Protein AF-A0A967GSP0-F1 (afdb_monomer_lite)

pLDDT: mean 72.68, std 24.13, range [31.19, 98.25]

Secondary structure (DSSP, 8-state):
----GGGGGGGSS-TT-PPP-------------------TT-GGGSS-HHHHHHHHTTHHHHHHHHHHHHHHHHHHTTSHHHHHHHHHHHHHHTPPPTTT--S-----SSHHHHHHHHHHHHHTTHHHHHHHHHHHHHHHS------EEETTTEEE-

Structure (mmCIF, N/CA/C/O backbone):
data_AF-A0A967GSP0-F1
#
_entry.id   AF-A0A967GSP0-F1
#
loop_
_atom_site.group_PDB
_atom_site.id
_atom_site.type_symbol
_atom_site.label_atom_id
_atom_site.label_alt_id
_atom_site.label_comp_id
_atom_site.label_asym_id
_atom_site.label_entity_id
_atom_site.label_seq_id
_atom_site.pdbx_PDB_ins_code
_atom_site.Cartn_x
_atom_site.Cartn_y
_atom_site.Cartn_z
_atom_site.occupancy
_atom_site.B_iso_or_equiv
_atom_site.auth_seq_id
_atom_site.auth_comp_id
_atom_site.auth_asym_id
_atom_site.auth_atom_id
_atom_site.pdbx_PDB_model_num
ATOM 1 N N . MET A 1 1 ? 12.469 -24.357 20.385 1.00 37.50 1 MET A N 1
ATOM 2 C CA . MET A 1 1 ? 13.861 -23.918 20.153 1.00 37.50 1 MET A CA 1
ATOM 3 C C . MET A 1 1 ? 13.930 -23.417 18.719 1.00 37.50 1 MET A C 1
ATOM 5 O O . MET A 1 1 ? 13.997 -24.229 17.811 1.00 37.50 1 MET A O 1
ATOM 9 N N . VAL A 1 2 ? 13.751 -22.111 18.513 1.00 31.19 2 VAL A N 1
ATOM 10 C CA . VAL A 1 2 ? 13.665 -21.501 17.176 1.00 31.19 2 VAL A CA 1
ATOM 11 C C . VAL A 1 2 ? 14.941 -20.698 16.959 1.00 31.19 2 VAL A C 1
ATOM 13 O O . VAL A 1 2 ? 15.215 -19.751 17.692 1.00 31.19 2 VAL A O 1
ATOM 16 N N . LEU A 1 3 ? 15.754 -21.131 15.998 1.00 34.88 3 LEU A N 1
ATOM 17 C CA . LEU A 1 3 ? 16.934 -20.407 15.539 1.00 34.88 3 LEU A CA 1
ATOM 18 C C . LEU A 1 3 ? 16.461 -19.235 14.672 1.00 34.88 3 LEU A C 1
ATOM 20 O O . LEU A 1 3 ? 15.937 -19.440 13.581 1.00 34.88 3 LEU A O 1
ATOM 24 N N . HIS A 1 4 ? 16.618 -18.009 15.174 1.00 34.78 4 HIS A N 1
ATOM 25 C CA . HIS A 1 4 ? 16.361 -16.796 14.399 1.00 34.78 4 HIS A CA 1
ATOM 26 C C . HIS A 1 4 ? 17.460 -16.599 13.332 1.00 34.78 4 HIS A C 1
ATOM 28 O O . HIS A 1 4 ? 18.643 -16.690 13.675 1.00 34.78 4 HIS A O 1
ATOM 34 N N . PRO A 1 5 ? 17.127 -16.232 12.077 1.00 42.31 5 PRO A N 1
ATOM 35 C CA . PRO A 1 5 ? 18.106 -16.122 10.985 1.00 42.31 5 PRO A CA 1
ATOM 36 C C . PRO A 1 5 ? 19.048 -14.908 11.095 1.00 42.31 5 PRO A C 1
ATOM 38 O O . PRO A 1 5 ? 19.992 -14.779 10.323 1.00 42.31 5 PRO A O 1
ATOM 41 N N . TRP A 1 6 ? 18.829 -14.010 12.060 1.00 38.56 6 TRP A N 1
ATOM 42 C CA . TRP A 1 6 ? 19.574 -12.748 12.170 1.00 38.56 6 TRP A CA 1
ATOM 43 C C . TRP A 1 6 ? 20.909 -12.830 12.923 1.00 38.56 6 TRP A C 1
ATOM 45 O O . TRP A 1 6 ? 21.666 -11.858 12.936 1.00 38.56 6 TRP A O 1
ATOM 55 N N . ALA A 1 7 ? 21.242 -13.968 13.537 1.00 38.34 7 ALA A N 1
ATOM 56 C CA . ALA A 1 7 ? 22.484 -14.103 14.304 1.00 38.34 7 ALA A CA 1
ATOM 57 C C . ALA A 1 7 ? 23.749 -14.190 13.423 1.00 38.34 7 ALA A C 1
ATOM 59 O O . ALA A 1 7 ? 24.844 -13.894 13.898 1.00 38.34 7 ALA A O 1
ATOM 60 N N . ALA A 1 8 ? 23.616 -14.538 12.139 1.00 43.88 8 ALA A N 1
ATOM 61 C CA . ALA A 1 8 ? 24.757 -14.752 11.245 1.00 43.88 8 ALA A CA 1
ATOM 62 C C . ALA A 1 8 ? 25.317 -13.467 10.598 1.00 43.88 8 ALA A C 1
ATOM 64 O O . ALA A 1 8 ? 26.412 -13.492 10.042 1.00 43.88 8 ALA A O 1
ATOM 65 N N . PHE A 1 9 ? 24.623 -12.326 10.688 1.00 39.50 9 PHE A N 1
ATOM 66 C CA . PHE A 1 9 ? 25.012 -11.123 9.933 1.00 39.50 9 PHE A CA 1
ATOM 67 C C . PHE A 1 9 ? 26.040 -10.221 10.644 1.00 39.50 9 PHE A C 1
ATOM 69 O O . PHE A 1 9 ? 26.617 -9.326 10.033 1.00 39.50 9 PHE A O 1
ATOM 76 N N . LYS A 1 10 ? 26.319 -10.449 11.936 1.00 40.97 10 LYS A N 1
ATOM 77 C CA . LYS A 1 10 ? 27.227 -9.588 12.724 1.00 40.97 10 LYS A CA 1
ATOM 78 C C . LYS A 1 10 ? 28.719 -9.915 12.582 1.00 40.97 10 LYS A C 1
ATOM 80 O O . LYS A 1 10 ? 29.540 -9.191 13.135 1.00 40.97 10 LYS A O 1
ATOM 85 N N . ALA A 1 11 ? 29.091 -10.963 11.849 1.00 41.94 11 ALA A N 1
ATOM 86 C CA . ALA A 1 11 ? 30.480 -11.426 11.791 1.00 41.94 11 ALA A CA 1
ATOM 87 C C . ALA A 1 11 ? 31.330 -10.821 10.653 1.00 41.94 11 ALA A C 1
ATOM 89 O O . ALA A 1 11 ? 32.532 -11.070 10.620 1.00 41.94 11 ALA A O 1
ATOM 90 N N . VAL A 1 12 ? 30.761 -10.038 9.724 1.00 49.06 12 VAL A N 1
ATOM 91 C CA . VAL A 1 12 ? 31.455 -9.739 8.448 1.00 49.06 12 VAL A CA 1
ATOM 92 C C . VAL A 1 12 ? 32.058 -8.336 8.328 1.00 49.06 12 VAL A C 1
ATOM 94 O O . VAL A 1 12 ? 32.833 -8.101 7.409 1.00 49.06 12 VAL A O 1
ATOM 97 N N . GLN A 1 13 ? 31.845 -7.395 9.247 1.00 44.69 13 GLN A N 1
ATOM 98 C CA . GLN A 1 13 ? 32.438 -6.061 9.070 1.00 44.69 13 GLN A CA 1
ATOM 99 C C . GLN A 1 13 ? 33.137 -5.558 10.323 1.00 44.69 13 GLN A C 1
ATOM 101 O O . GLN A 1 13 ? 32.512 -4.969 11.191 1.00 44.69 13 GLN A O 1
ATOM 106 N N . GLY A 1 14 ? 34.446 -5.838 10.394 1.00 42.94 14 GLY A N 1
ATOM 107 C CA . GLY A 1 14 ? 35.575 -4.930 10.684 1.00 42.94 14 GLY A CA 1
ATOM 108 C C . GLY A 1 14 ? 35.413 -3.657 11.532 1.00 42.94 14 GLY A C 1
ATOM 109 O O . GLY A 1 14 ? 36.272 -2.783 11.446 1.00 42.94 14 GLY A O 1
ATOM 110 N N . LEU A 1 15 ? 34.390 -3.527 12.374 1.00 42.59 15 LEU A N 1
ATOM 111 C CA . LEU A 1 15 ? 34.055 -2.317 13.133 1.00 42.59 15 LEU A CA 1
ATOM 112 C C . LEU A 1 15 ? 34.948 -2.075 14.366 1.00 42.59 15 LEU A C 1
ATOM 114 O O . LEU A 1 15 ? 34.621 -1.266 15.226 1.00 42.59 15 LEU A O 1
ATOM 118 N N . HIS A 1 16 ? 36.111 -2.728 14.446 1.00 44.09 16 HIS A N 1
ATOM 119 C CA . HIS A 1 16 ? 37.090 -2.547 15.526 1.00 44.09 16 HIS A CA 1
ATOM 120 C C . HIS A 1 16 ? 38.153 -1.470 15.246 1.00 44.09 16 HIS A C 1
ATOM 122 O O . HIS A 1 16 ? 39.134 -1.376 15.980 1.00 44.09 16 HIS A O 1
ATOM 128 N N . ARG A 1 17 ? 38.009 -0.654 14.194 1.00 46.69 17 ARG A N 1
ATOM 129 C CA . ARG A 1 17 ? 39.027 0.345 13.813 1.00 46.69 17 ARG A CA 1
ATOM 130 C C . ARG A 1 17 ? 38.461 1.727 13.498 1.00 46.69 17 ARG A C 1
ATOM 132 O O . ARG A 1 17 ? 38.772 2.301 12.459 1.00 46.69 17 ARG A O 1
ATOM 139 N N . LEU A 1 18 ? 37.676 2.292 14.408 1.00 45.16 18 LEU A N 1
ATOM 140 C CA . LEU A 1 18 ? 37.467 3.741 14.411 1.00 45.16 18 LEU A CA 1
ATOM 141 C C . LEU A 1 18 ? 38.434 4.370 15.427 1.00 45.16 18 LEU A C 1
ATOM 143 O O . LEU A 1 18 ? 38.377 4.007 16.600 1.00 45.16 18 LEU A O 1
ATOM 147 N N . PRO A 1 19 ? 39.358 5.255 15.006 1.00 38.66 19 PRO A N 1
ATOM 148 C CA . PRO A 1 19 ? 40.264 5.918 15.931 1.00 38.66 19 PRO A CA 1
ATOM 149 C C . PRO A 1 19 ? 39.515 6.980 16.746 1.00 38.66 19 PRO A C 1
ATOM 151 O O . PRO A 1 19 ? 38.770 7.795 16.195 1.00 38.66 19 PRO A O 1
ATOM 154 N N . ASP A 1 20 ? 39.749 6.975 18.059 1.00 40.88 20 ASP A N 1
ATOM 155 C CA . ASP A 1 20 ? 39.229 7.962 19.005 1.00 40.88 20 ASP A CA 1
ATOM 156 C C . ASP A 1 20 ? 39.567 9.391 18.557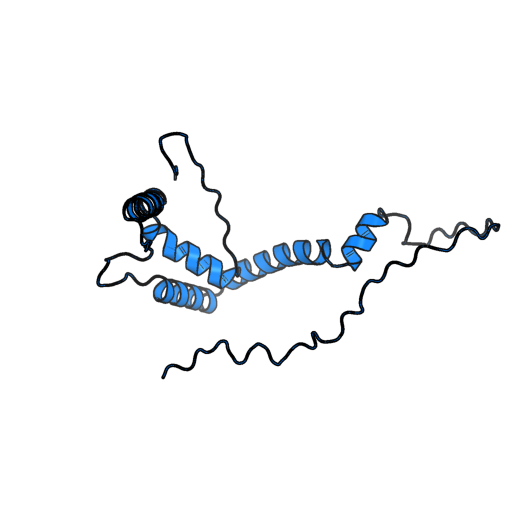 1.00 40.88 20 ASP A C 1
ATOM 158 O O . ASP A 1 20 ? 40.731 9.802 18.504 1.00 40.88 20 ASP A O 1
ATOM 162 N N . ARG A 1 21 ? 38.532 10.192 18.281 1.00 42.28 21 ARG A N 1
ATOM 163 C CA . ARG A 1 21 ? 38.656 11.638 18.066 1.00 42.28 21 ARG A CA 1
ATOM 164 C C . ARG A 1 21 ? 38.956 12.333 19.397 1.00 42.28 21 ARG A C 1
ATOM 166 O O . ARG A 1 21 ? 38.081 12.940 20.009 1.00 42.28 21 ARG A O 1
ATOM 173 N N . ARG A 1 22 ? 40.220 12.309 19.827 1.00 36.94 22 ARG A N 1
ATOM 174 C CA . ARG A 1 22 ? 40.745 13.339 20.733 1.00 36.94 22 ARG A CA 1
ATOM 175 C C . ARG A 1 22 ? 41.117 14.578 19.926 1.00 36.94 22 ARG A C 1
ATOM 177 O O . ARG A 1 22 ? 41.929 14.544 19.007 1.00 36.94 22 ARG A O 1
ATOM 184 N N . VAL A 1 23 ? 40.464 15.672 20.290 1.00 47.81 23 VAL A N 1
ATOM 185 C CA . VAL A 1 23 ? 40.681 17.033 19.806 1.00 47.81 23 VAL A CA 1
ATOM 186 C C . VAL A 1 23 ? 42.124 17.467 20.074 1.00 47.81 23 VAL A C 1
ATOM 188 O O . VAL A 1 23 ? 42.544 17.506 21.227 1.00 47.81 23 VAL A O 1
ATOM 191 N N . SER A 1 24 ? 42.834 17.892 19.027 1.00 35.19 24 SER A N 1
ATOM 192 C CA . SER A 1 24 ? 44.104 18.617 19.144 1.00 35.19 24 SER A CA 1
ATOM 193 C C . SER A 1 24 ? 44.059 19.876 18.290 1.00 35.19 24 SER A C 1
ATOM 195 O O . SER A 1 24 ? 44.334 19.882 17.093 1.00 35.19 24 SER A O 1
ATOM 197 N N . ARG A 1 25 ? 43.690 20.972 18.947 1.00 39.84 25 ARG A N 1
ATOM 198 C CA . ARG A 1 25 ? 43.852 22.349 18.485 1.00 39.84 25 ARG A CA 1
ATOM 199 C C . ARG A 1 25 ? 45.353 22.675 18.516 1.00 39.84 25 ARG A C 1
ATOM 201 O O . ARG A 1 25 ? 45.895 22.858 19.596 1.00 39.84 25 ARG A O 1
ATOM 208 N N . SER A 1 26 ? 46.031 22.758 17.375 1.00 37.97 26 SER A N 1
ATOM 209 C CA . SER A 1 26 ? 47.079 23.762 17.109 1.00 37.97 26 SER A CA 1
ATOM 210 C C . SER A 1 26 ? 47.728 23.524 15.749 1.00 37.97 26 SER A C 1
ATOM 212 O O . SER A 1 26 ? 48.224 22.442 15.472 1.00 37.97 26 SER A O 1
ATOM 214 N N . LEU A 1 27 ? 47.732 24.561 14.911 1.00 39.50 27 LEU A N 1
ATOM 215 C CA . LEU A 1 27 ? 48.940 25.112 14.290 1.00 39.50 27 LEU A CA 1
ATOM 216 C C . LEU A 1 27 ? 48.542 26.341 13.469 1.00 39.50 27 LEU A C 1
ATOM 218 O O . LEU A 1 27 ? 48.009 26.275 12.365 1.00 39.50 27 LEU A O 1
ATOM 222 N N . ARG A 1 28 ? 48.778 27.491 14.102 1.00 36.41 28 ARG A N 1
ATOM 223 C CA . ARG A 1 28 ? 48.835 28.814 13.488 1.00 36.41 28 ARG A CA 1
ATOM 224 C C . ARG A 1 28 ? 49.963 28.858 12.452 1.00 36.41 28 ARG A C 1
ATOM 226 O O . ARG A 1 28 ? 51.048 28.355 12.712 1.00 36.41 28 ARG A O 1
ATOM 233 N N . ASN A 1 29 ? 49.717 29.627 11.393 1.00 38.88 29 ASN A N 1
ATOM 234 C CA . ASN A 1 29 ? 50.680 30.465 10.676 1.00 38.88 29 ASN A CA 1
ATOM 235 C C . ASN A 1 29 ? 51.972 29.810 10.156 1.00 38.88 29 ASN A C 1
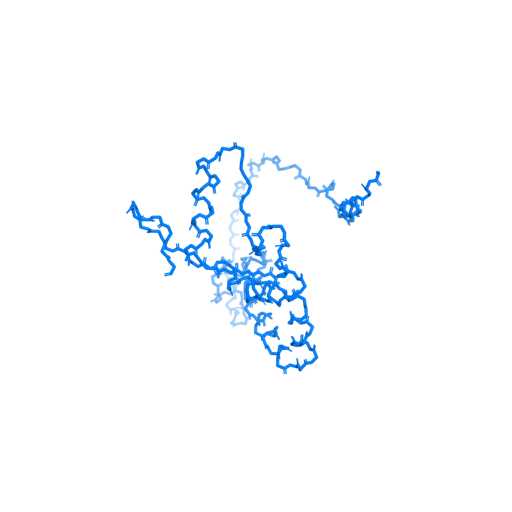ATOM 237 O O . ASN A 1 29 ? 52.981 29.776 10.858 1.00 38.88 29 ASN A O 1
ATOM 241 N N . ARG A 1 30 ? 52.029 29.583 8.837 1.00 34.91 30 ARG A N 1
ATOM 242 C CA . ARG A 1 30 ? 53.201 29.998 8.052 1.00 34.91 30 ARG A CA 1
ATOM 243 C C . ARG A 1 30 ? 52.786 30.746 6.788 1.00 34.91 30 ARG A C 1
ATOM 245 O O . ARG A 1 30 ? 51.898 30.350 6.048 1.00 34.91 30 ARG A O 1
ATOM 252 N N . ARG A 1 31 ? 53.435 31.896 6.661 1.00 36.62 31 ARG A N 1
ATOM 253 C CA . ARG A 1 31 ? 53.345 32.952 5.660 1.00 36.62 31 ARG A CA 1
ATOM 254 C C . ARG A 1 31 ? 53.998 32.548 4.328 1.00 36.62 31 ARG A C 1
ATOM 256 O O . ARG A 1 31 ? 55.005 31.853 4.349 1.00 36.62 31 ARG A O 1
ATOM 263 N N . ARG A 1 32 ? 53.529 33.247 3.285 1.00 35.19 32 ARG A N 1
ATOM 264 C CA . ARG A 1 32 ? 54.271 33.879 2.170 1.00 35.19 32 ARG A CA 1
ATOM 265 C C . ARG A 1 32 ? 54.594 33.088 0.888 1.00 35.19 32 ARG A C 1
ATOM 267 O O . ARG A 1 32 ? 55.420 32.192 0.879 1.00 35.19 32 ARG A O 1
ATOM 274 N N . GLU A 1 33 ? 54.008 33.647 -0.179 1.00 35.84 33 GLU A N 1
ATOM 275 C CA . GLU A 1 33 ? 54.618 34.060 -1.459 1.00 35.84 33 GLU A CA 1
ATOM 276 C C . GLU A 1 33 ? 54.918 33.006 -2.536 1.00 35.84 33 GLU A C 1
ATOM 278 O O . GLU A 1 33 ? 55.914 32.295 -2.495 1.00 35.84 33 GLU A O 1
ATOM 283 N N . THR A 1 34 ? 54.092 33.030 -3.592 1.00 38.94 34 THR A N 1
ATOM 284 C CA . THR A 1 34 ? 54.509 33.192 -5.004 1.00 38.94 34 THR A CA 1
ATOM 285 C C . THR A 1 34 ? 53.268 33.412 -5.897 1.00 38.94 34 THR A C 1
ATOM 2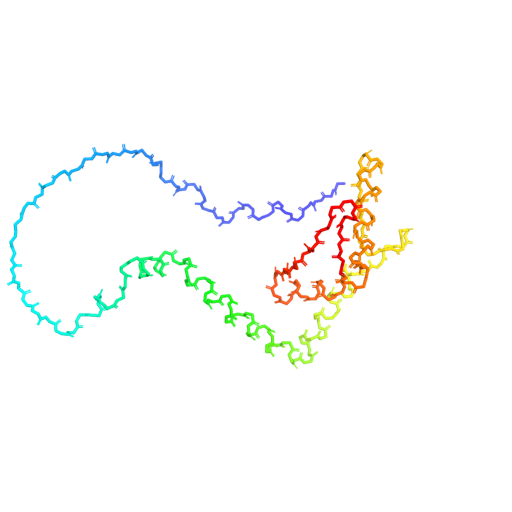87 O O . THR A 1 34 ? 52.305 32.658 -5.768 1.00 38.94 34 THR A O 1
ATOM 290 N N . PRO A 1 35 ? 53.229 34.421 -6.793 1.00 46.78 35 PRO A N 1
ATOM 291 C CA . PRO A 1 35 ? 52.230 34.505 -7.854 1.00 46.78 35 PRO A CA 1
ATOM 292 C C . PRO A 1 35 ? 52.808 33.822 -9.099 1.00 46.78 35 PRO A C 1
ATOM 294 O O . PRO A 1 35 ? 53.601 34.411 -9.827 1.00 46.78 35 PRO A O 1
ATOM 297 N N . LEU A 1 36 ? 52.470 32.553 -9.312 1.00 40.06 36 LEU A N 1
ATOM 298 C CA . LEU A 1 36 ? 52.977 31.769 -10.437 1.00 40.06 36 LEU A CA 1
ATOM 299 C C . LEU A 1 36 ? 51.810 31.158 -11.209 1.00 40.06 36 LEU A C 1
ATOM 301 O O . LEU A 1 36 ? 51.038 30.389 -10.650 1.00 40.06 36 LEU A O 1
ATOM 305 N N . GLY A 1 37 ? 51.734 31.527 -12.490 1.00 37.31 37 GLY A N 1
ATOM 306 C CA . GLY A 1 37 ? 51.078 30.769 -13.554 1.00 37.31 37 GLY A CA 1
ATOM 307 C C . GLY A 1 37 ? 49.554 30.748 -13.514 1.00 37.31 37 GLY A C 1
ATOM 308 O O . GLY A 1 37 ? 48.949 29.948 -12.812 1.00 37.31 37 GLY A O 1
ATOM 309 N N . HIS A 1 38 ? 48.922 31.579 -14.342 1.00 43.34 38 HIS A N 1
ATOM 310 C CA . HIS A 1 38 ? 47.559 31.309 -14.786 1.00 43.34 38 HIS A CA 1
ATOM 311 C C . HIS A 1 38 ? 47.626 30.168 -15.809 1.00 43.34 38 HIS A C 1
ATOM 313 O O . HIS A 1 38 ? 47.953 30.408 -16.969 1.00 43.34 38 HIS A O 1
ATOM 319 N N . ASP A 1 39 ? 47.390 28.938 -15.357 1.00 45.09 39 ASP A N 1
ATOM 320 C CA . ASP A 1 39 ? 47.188 27.788 -16.236 1.00 45.09 39 ASP A CA 1
ATOM 321 C C . ASP A 1 39 ? 45.679 27.661 -16.532 1.00 45.09 39 ASP A C 1
ATOM 323 O O . ASP A 1 39 ? 44.898 27.393 -15.612 1.00 45.09 39 ASP A O 1
ATOM 327 N N . PRO A 1 40 ? 45.224 27.908 -17.774 1.00 47.62 40 PRO A N 1
ATOM 328 C CA . PRO A 1 40 ? 43.812 27.812 -18.141 1.00 47.62 40 PRO A CA 1
ATOM 329 C C . PRO A 1 40 ? 43.290 26.363 -18.181 1.00 47.62 40 PRO A C 1
ATOM 331 O O . PRO A 1 40 ? 42.106 26.163 -18.443 1.00 47.62 40 PRO A O 1
ATOM 334 N N . ALA A 1 41 ? 44.139 25.360 -17.927 1.00 45.31 41 ALA A N 1
ATOM 335 C CA . ALA A 1 41 ? 43.774 23.946 -17.955 1.00 45.31 41 ALA A CA 1
ATOM 336 C C . ALA A 1 41 ? 43.381 23.351 -16.589 1.00 45.31 41 ALA A C 1
ATOM 338 O O . ALA A 1 41 ? 43.104 22.156 -16.530 1.00 45.31 41 ALA A O 1
ATOM 339 N N . ASP A 1 42 ? 43.347 24.128 -15.499 1.00 47.91 42 ASP A N 1
ATOM 340 C CA . ASP A 1 42 ? 43.076 23.599 -14.153 1.00 47.91 42 ASP A CA 1
ATOM 341 C C . ASP A 1 42 ? 41.556 23.384 -13.907 1.00 47.91 42 ASP A C 1
ATOM 343 O O . ASP A 1 42 ? 40.813 24.354 -13.709 1.00 47.91 42 ASP A O 1
ATOM 347 N N . PRO A 1 43 ? 41.044 22.131 -13.884 1.00 49.75 43 PRO A N 1
ATOM 348 C CA . PRO A 1 43 ? 39.608 21.843 -13.781 1.00 49.75 43 PRO A CA 1
ATOM 349 C C . PRO A 1 43 ? 39.054 22.049 -12.358 1.00 49.75 43 PRO A C 1
ATOM 351 O O . PRO A 1 43 ? 37.859 21.874 -12.109 1.00 49.75 43 PRO A O 1
ATOM 354 N N . ILE A 1 44 ? 39.907 22.414 -11.396 1.00 52.84 44 ILE A N 1
ATOM 355 C CA . ILE A 1 44 ? 39.595 22.392 -9.961 1.00 52.84 44 ILE A CA 1
ATOM 356 C C . ILE A 1 44 ? 38.876 23.673 -9.488 1.00 52.84 44 ILE A C 1
ATOM 358 O O . ILE A 1 44 ? 38.395 23.734 -8.356 1.00 52.84 44 ILE A O 1
ATOM 362 N N . ARG A 1 45 ? 38.741 24.713 -10.324 1.00 45.00 45 ARG A N 1
ATOM 363 C CA . ARG A 1 45 ? 38.245 26.031 -9.868 1.00 45.00 45 ARG A CA 1
ATOM 364 C C . ARG A 1 45 ? 36.916 26.531 -10.442 1.00 45.00 45 ARG A C 1
ATOM 366 O O . ARG A 1 45 ? 36.584 27.689 -10.210 1.00 45.00 45 ARG A O 1
ATOM 373 N N . GLY A 1 46 ? 36.142 25.682 -11.120 1.00 44.16 46 GLY A N 1
ATOM 374 C CA . GLY A 1 46 ? 34.833 26.062 -11.683 1.00 44.16 46 GLY A CA 1
ATOM 375 C C . GLY A 1 46 ? 33.596 25.640 -10.879 1.00 44.16 46 GLY A C 1
ATOM 376 O O . GLY A 1 46 ? 32.509 26.145 -11.133 1.00 44.16 46 GLY A O 1
ATOM 377 N N . GLY A 1 47 ? 33.737 24.727 -9.917 1.00 50.34 47 GLY A N 1
ATOM 378 C CA . GLY A 1 47 ? 32.632 24.228 -9.098 1.00 50.34 47 GLY A CA 1
ATOM 379 C C . GLY A 1 47 ? 32.951 24.423 -7.628 1.00 50.34 47 GLY A C 1
ATOM 380 O O . GLY A 1 47 ? 34.043 24.068 -7.188 1.00 50.34 47 GLY A O 1
ATOM 381 N N . ASP A 1 48 ? 32.011 25.022 -6.903 1.00 55.94 48 ASP A N 1
ATOM 382 C CA . ASP A 1 48 ? 32.076 25.306 -5.475 1.00 55.94 48 ASP A CA 1
ATOM 383 C C . ASP A 1 48 ? 32.766 24.153 -4.718 1.00 55.94 48 ASP A C 1
ATOM 385 O O . ASP A 1 48 ? 32.351 22.993 -4.786 1.00 55.94 48 ASP A O 1
ATOM 389 N N . ARG A 1 49 ? 33.898 24.447 -4.060 1.00 53.06 49 ARG A N 1
ATOM 390 C CA . ARG A 1 49 ? 34.752 23.433 -3.408 1.00 53.06 49 ARG A CA 1
ATOM 391 C C . ARG A 1 49 ? 33.965 22.598 -2.402 1.00 53.06 49 ARG A C 1
ATOM 393 O O . ARG A 1 49 ? 34.316 21.446 -2.171 1.00 53.06 49 ARG A O 1
ATOM 400 N N . ALA A 1 50 ? 32.898 23.166 -1.842 1.00 55.31 50 ALA A N 1
ATOM 401 C CA . ALA A 1 50 ? 31.928 22.449 -1.034 1.00 55.31 50 ALA A CA 1
ATOM 402 C C . ALA A 1 50 ? 31.265 21.315 -1.829 1.00 55.31 50 ALA A C 1
ATOM 404 O O . ALA A 1 50 ? 31.326 20.168 -1.402 1.00 55.31 50 ALA A O 1
ATOM 405 N N . THR A 1 51 ? 30.707 21.590 -3.009 1.00 55.62 51 THR A N 1
ATOM 406 C CA . THR A 1 51 ? 30.038 20.600 -3.867 1.00 55.62 51 THR A CA 1
ATOM 407 C C . THR A 1 51 ? 30.975 19.467 -4.270 1.00 55.62 51 THR A C 1
ATOM 409 O O . THR A 1 51 ? 30.593 18.305 -4.183 1.00 55.62 51 THR A O 1
ATOM 412 N N . GLN A 1 52 ? 32.223 19.768 -4.644 1.00 57.72 52 GLN A N 1
ATOM 413 C CA . GLN A 1 52 ? 33.207 18.729 -4.981 1.00 57.72 52 GLN A CA 1
ATOM 414 C C . GLN A 1 52 ? 33.597 17.884 -3.763 1.00 57.72 52 GLN A C 1
ATOM 416 O O . GLN A 1 52 ? 33.716 16.665 -3.871 1.00 57.72 52 GLN A O 1
ATOM 421 N N . PHE A 1 53 ? 33.740 18.510 -2.592 1.00 55.44 53 PHE A N 1
ATOM 422 C CA . PHE A 1 53 ? 34.023 17.802 -1.347 1.00 55.44 53 PHE A CA 1
ATOM 423 C C . PHE A 1 53 ? 32.841 16.914 -0.933 1.00 55.44 53 PHE A C 1
ATOM 425 O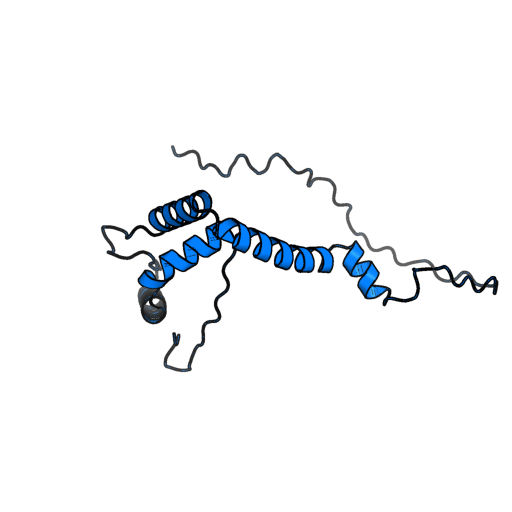 O . PHE A 1 53 ? 33.048 15.753 -0.605 1.00 55.44 53 PHE A O 1
ATOM 432 N N . TYR A 1 54 ? 31.594 17.383 -1.040 1.00 50.91 54 TYR A N 1
ATOM 433 C CA . TYR A 1 54 ? 30.406 16.570 -0.754 1.00 50.91 54 TYR A CA 1
ATOM 434 C C . TYR A 1 54 ? 30.157 15.459 -1.791 1.00 50.91 54 TYR A C 1
ATOM 436 O O . TYR A 1 54 ? 29.664 14.391 -1.423 1.00 50.91 54 TYR A O 1
ATOM 444 N N . LYS A 1 55 ? 30.542 15.663 -3.060 1.00 51.78 55 LYS A N 1
ATOM 445 C CA . LYS A 1 55 ? 30.543 14.619 -4.099 1.00 51.78 55 LYS A CA 1
ATOM 446 C C . LYS A 1 55 ? 31.599 13.543 -3.803 1.00 51.78 55 LYS A C 1
ATOM 448 O O . LYS A 1 55 ? 31.319 12.362 -3.961 1.00 51.78 55 LYS A O 1
ATOM 453 N N . ALA A 1 56 ? 32.764 13.939 -3.279 1.00 54.66 56 ALA A N 1
ATOM 454 C CA . ALA A 1 56 ? 33.833 13.034 -2.842 1.00 54.66 56 ALA A CA 1
ATOM 455 C C . ALA A 1 56 ? 33.553 12.330 -1.495 1.00 54.66 56 ALA A C 1
ATOM 457 O O . ALA A 1 56 ? 34.017 11.214 -1.288 1.00 54.66 56 ALA A O 1
ATOM 458 N N . ILE A 1 57 ? 32.776 12.946 -0.592 1.00 53.41 57 ILE A N 1
ATOM 459 C CA . ILE A 1 57 ? 32.276 12.315 0.648 1.00 53.41 57 ILE A CA 1
ATOM 460 C C . ILE A 1 57 ? 31.082 11.377 0.360 1.00 53.41 57 ILE A C 1
ATOM 462 O O . ILE A 1 57 ? 30.645 10.640 1.239 1.00 53.41 57 ILE A O 1
ATOM 466 N N . GLY A 1 58 ? 30.577 11.352 -0.878 1.00 48.34 58 GLY A N 1
ATOM 467 C CA . GLY A 1 58 ? 29.615 10.355 -1.343 1.00 48.34 58 GLY A CA 1
ATOM 468 C C . GLY A 1 58 ? 28.158 10.635 -0.982 1.00 48.34 58 GLY A C 1
ATOM 469 O O . GLY A 1 58 ? 27.318 9.797 -1.264 1.00 48.34 58 GLY A O 1
ATOM 470 N N . ILE A 1 59 ? 27.829 11.793 -0.402 1.00 52.25 59 ILE A N 1
ATOM 471 C CA . ILE A 1 59 ? 26.449 12.093 0.025 1.00 52.25 59 ILE A CA 1
ATOM 472 C C . ILE A 1 59 ? 25.569 12.454 -1.184 1.00 52.25 59 ILE A C 1
ATOM 474 O O . ILE A 1 59 ? 24.513 11.861 -1.356 1.00 52.25 59 ILE A O 1
ATOM 478 N N . TYR A 1 60 ? 26.038 13.327 -2.086 1.00 44.75 60 TYR A N 1
ATOM 479 C CA . TYR A 1 60 ? 25.303 13.640 -3.328 1.00 44.75 60 TYR A CA 1
ATOM 480 C C . TYR A 1 60 ? 25.465 12.567 -4.408 1.00 44.75 60 TYR A C 1
ATOM 482 O O . TYR A 1 60 ? 24.546 12.326 -5.180 1.00 44.75 60 TYR A O 1
ATOM 490 N N . ALA A 1 61 ? 26.607 11.869 -4.440 1.00 51.03 61 ALA A N 1
ATOM 491 C CA . ALA A 1 61 ? 26.796 10.754 -5.367 1.00 51.03 61 ALA A CA 1
ATOM 492 C C . ALA A 1 61 ? 25.835 9.585 -5.071 1.00 51.03 61 ALA A C 1
ATOM 494 O O . ALA A 1 61 ? 25.520 8.826 -5.978 1.00 51.03 61 ALA A O 1
ATOM 495 N N . PHE A 1 62 ? 25.354 9.439 -3.830 1.00 50.69 62 PHE A N 1
ATOM 496 C CA . PHE A 1 62 ? 24.394 8.398 -3.447 1.00 50.69 62 PHE A CA 1
ATOM 497 C C . PHE A 1 62 ? 22.941 8.747 -3.817 1.00 50.69 62 PHE A C 1
ATOM 499 O O . PHE A 1 62 ? 22.152 7.859 -4.119 1.00 50.69 62 PHE A O 1
ATOM 506 N N . GLU A 1 63 ? 22.566 10.029 -3.802 1.00 57.25 63 GLU A N 1
ATOM 507 C CA . GLU A 1 63 ? 21.214 10.459 -4.194 1.00 57.25 63 GLU A CA 1
ATOM 508 C C . GLU A 1 63 ? 21.044 10.495 -5.717 1.00 57.25 63 GLU A C 1
ATOM 510 O O . GLU A 1 63 ? 20.060 9.948 -6.216 1.00 57.25 63 GLU A O 1
ATOM 515 N N . ASP A 1 64 ? 22.030 11.025 -6.454 1.00 57.12 64 ASP A N 1
ATOM 516 C CA . ASP A 1 64 ? 22.031 10.989 -7.925 1.00 57.12 64 ASP A CA 1
ATOM 517 C C . ASP A 1 64 ? 21.985 9.533 -8.436 1.00 57.12 64 ASP A C 1
ATOM 519 O O . ASP A 1 64 ? 21.245 9.217 -9.365 1.00 57.12 64 ASP A O 1
ATOM 523 N N . THR A 1 65 ? 22.685 8.608 -7.764 1.00 75.81 65 THR A N 1
ATOM 524 C CA . THR A 1 65 ? 22.638 7.176 -8.113 1.00 75.81 65 THR A CA 1
ATOM 525 C C . THR A 1 65 ? 21.320 6.502 -7.740 1.00 75.81 65 THR A C 1
ATOM 527 O O . THR A 1 65 ? 20.892 5.605 -8.458 1.00 75.81 65 THR A O 1
ATOM 530 N N . ARG A 1 66 ? 20.626 6.912 -6.668 1.00 80.94 66 ARG A N 1
ATOM 531 C CA . ARG A 1 66 ? 19.317 6.326 -6.317 1.00 80.94 66 ARG A CA 1
ATOM 532 C C . ARG A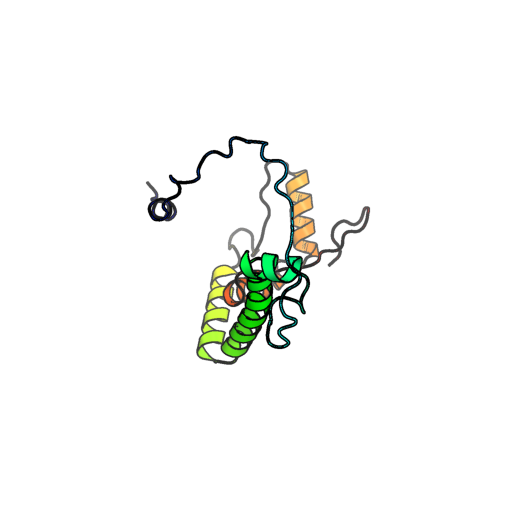 1 66 ? 18.245 6.635 -7.354 1.00 80.94 66 ARG A C 1
ATOM 534 O O . ARG A 1 66 ? 17.478 5.741 -7.690 1.00 80.94 66 ARG A O 1
ATOM 541 N N . ILE A 1 67 ? 18.204 7.864 -7.870 1.00 86.56 67 ILE A N 1
ATOM 542 C CA . ILE A 1 67 ? 17.243 8.243 -8.918 1.00 86.56 67 ILE A CA 1
ATOM 543 C C . ILE A 1 67 ? 17.478 7.402 -10.180 1.00 86.56 67 ILE A C 1
ATOM 545 O O . ILE A 1 67 ? 16.526 6.865 -10.746 1.00 86.56 67 ILE A O 1
ATOM 549 N N . GLU A 1 68 ? 18.740 7.244 -10.588 1.00 87.38 68 GLU A N 1
ATOM 550 C CA . GLU A 1 68 ? 19.116 6.403 -11.730 1.00 87.38 68 GLU A CA 1
ATOM 551 C C . GLU A 1 68 ? 18.762 4.925 -11.502 1.00 87.38 68 GLU A C 1
ATOM 553 O O . GLU A 1 68 ? 18.230 4.275 -12.401 1.00 87.38 68 GLU A O 1
ATOM 558 N N . LEU A 1 69 ? 18.988 4.399 -10.294 1.00 87.62 69 LEU A N 1
ATOM 559 C CA . LEU A 1 69 ? 18.631 3.024 -9.935 1.00 87.62 69 LEU A CA 1
ATOM 560 C C . LEU A 1 69 ? 17.118 2.794 -9.960 1.00 87.62 69 LEU A C 1
ATOM 562 O O . LEU A 1 69 ? 16.676 1.789 -10.509 1.00 87.62 69 LEU A O 1
ATOM 566 N N . TYR A 1 70 ? 16.313 3.723 -9.436 1.00 92.25 70 TYR A N 1
ATOM 567 C CA . TYR A 1 70 ? 14.856 3.614 -9.535 1.00 92.25 70 TYR A CA 1
ATOM 568 C C . TYR A 1 70 ? 14.395 3.588 -10.985 1.00 92.25 70 TYR A C 1
ATOM 570 O O . TYR A 1 70 ? 13.585 2.738 -11.347 1.00 92.25 70 TYR A O 1
ATOM 578 N N . ALA A 1 71 ? 14.940 4.458 -11.838 1.00 92.62 71 ALA A N 1
ATOM 579 C CA . ALA A 1 71 ? 14.619 4.432 -13.261 1.00 92.62 71 ALA A CA 1
ATOM 580 C C . ALA A 1 71 ? 14.933 3.059 -13.884 1.00 92.62 71 ALA A C 1
ATOM 582 O O . ALA A 1 71 ? 14.082 2.493 -14.567 1.00 92.62 71 ALA A O 1
ATOM 583 N N . GLN A 1 72 ? 16.093 2.475 -13.567 1.00 93.19 72 GLN A N 1
ATOM 584 C CA . GLN A 1 72 ? 16.467 1.134 -14.028 1.00 93.19 72 GLN A CA 1
ATOM 585 C C . GLN A 1 72 ? 15.523 0.043 -13.501 1.00 93.19 72 GLN A C 1
ATOM 587 O O . GLN A 1 72 ? 15.106 -0.821 -14.268 1.00 93.19 72 GLN A O 1
ATOM 592 N N . TYR A 1 73 ? 15.130 0.078 -12.225 1.00 95.12 73 TYR A N 1
ATOM 593 C CA . TYR A 1 73 ? 14.178 -0.893 -11.669 1.00 95.12 73 TYR A CA 1
ATOM 594 C C . TYR A 1 73 ? 12.795 -0.780 -12.311 1.00 95.12 73 TYR A C 1
ATOM 596 O O . TYR A 1 73 ? 12.142 -1.790 -12.570 1.00 95.12 73 TYR A O 1
ATOM 604 N N . HIS A 1 74 ? 12.357 0.442 -12.611 1.00 94.69 74 HIS A N 1
ATOM 605 C CA . HIS A 1 74 ? 11.131 0.689 -13.359 1.00 94.69 74 HIS A CA 1
ATOM 606 C C . HIS A 1 74 ? 11.209 0.159 -14.796 1.00 94.69 74 HIS A C 1
ATOM 608 O O . HIS A 1 74 ? 10.226 -0.393 -15.282 1.00 94.69 74 HIS A O 1
ATOM 614 N N . GLU A 1 75 ? 12.357 0.286 -15.463 1.00 96.25 75 GLU A N 1
ATOM 615 C CA . GLU A 1 75 ? 12.570 -0.306 -16.787 1.00 96.25 75 GLU A CA 1
ATOM 616 C C . GLU A 1 75 ? 12.559 -1.840 -16.740 1.00 96.25 75 GLU A C 1
ATOM 618 O O . GLU A 1 75 ? 11.954 -2.486 -17.595 1.00 96.25 75 GLU A O 1
ATOM 623 N N . MET A 1 76 ? 13.176 -2.434 -15.715 1.00 95.44 76 MET A N 1
ATOM 624 C CA . MET A 1 76 ? 13.172 -3.883 -15.502 1.00 95.44 76 MET A CA 1
ATOM 625 C C . MET A 1 76 ? 11.764 -4.442 -15.263 1.00 95.44 76 MET A C 1
ATOM 627 O O . MET A 1 76 ? 11.487 -5.573 -15.649 1.00 95.44 76 MET A O 1
ATOM 631 N N . ASP A 1 77 ? 10.860 -3.661 -14.671 1.00 96.75 77 ASP A N 1
ATOM 632 C CA . ASP A 1 77 ? 9.473 -4.068 -14.413 1.00 96.75 77 ASP A CA 1
ATOM 633 C C . ASP A 1 77 ? 8.638 -4.260 -15.700 1.00 96.75 77 ASP A C 1
ATOM 635 O O . ASP A 1 77 ? 7.577 -4.881 -15.669 1.00 96.75 77 ASP A O 1
ATOM 639 N N . PHE A 1 78 ? 9.109 -3.773 -16.856 1.00 96.56 78 PHE A N 1
ATOM 640 C CA . PHE A 1 78 ? 8.478 -4.079 -18.147 1.00 96.56 78 PHE A CA 1
ATOM 641 C C . PHE A 1 78 ? 8.751 -5.512 -18.626 1.00 96.56 78 PHE A C 1
ATOM 643 O O . PHE A 1 78 ? 8.032 -6.007 -19.499 1.00 96.56 78 PHE A O 1
ATOM 650 N N . ASP A 1 79 ? 9.767 -6.190 -18.084 1.00 98.19 79 ASP A N 1
ATOM 651 C CA . ASP A 1 79 ? 9.985 -7.607 -18.352 1.00 98.19 79 ASP A CA 1
ATOM 652 C C . ASP A 1 79 ? 8.901 -8.447 -17.661 1.00 98.19 79 ASP A C 1
ATOM 654 O O . ASP A 1 79 ? 8.696 -8.378 -16.447 1.00 98.19 79 ASP A O 1
ATOM 658 N N . ALA A 1 80 ? 8.205 -9.276 -18.442 1.00 97.81 80 ALA A N 1
ATOM 659 C CA . ALA A 1 80 ? 7.053 -10.033 -17.960 1.00 97.81 80 ALA A CA 1
ATOM 660 C C . ALA A 1 80 ? 7.405 -11.024 -16.838 1.00 97.81 80 ALA A C 1
ATOM 662 O O . ALA A 1 80 ? 6.577 -11.274 -15.961 1.00 97.81 80 ALA A O 1
ATOM 663 N N . MET A 1 81 ? 8.615 -11.594 -16.851 1.00 98.06 81 MET A N 1
ATOM 664 C CA . MET A 1 81 ? 9.047 -12.529 -15.816 1.00 98.06 81 MET A CA 1
ATOM 665 C C . MET A 1 81 ? 9.343 -11.784 -14.515 1.00 98.06 81 MET A C 1
ATOM 667 O O . MET A 1 81 ? 8.900 -12.221 -13.454 1.00 98.06 81 MET A O 1
ATOM 671 N N . ILE A 1 82 ? 10.046 -10.650 -14.591 1.00 97.06 82 ILE A N 1
ATOM 672 C CA . ILE A 1 82 ? 10.331 -9.811 -13.418 1.00 97.06 82 ILE A CA 1
ATOM 673 C C . ILE A 1 82 ? 9.026 -9.306 -12.801 1.00 97.06 82 ILE A C 1
ATOM 675 O O . ILE A 1 82 ? 8.813 -9.466 -11.599 1.00 97.06 82 ILE A O 1
ATOM 679 N N . SER A 1 83 ? 8.123 -8.779 -13.628 1.00 97.75 83 SER A N 1
ATOM 680 C CA . SER A 1 83 ? 6.831 -8.265 -13.176 1.00 97.75 83 SER A CA 1
ATOM 681 C C . SER A 1 83 ? 6.001 -9.338 -12.460 1.00 97.75 83 SER A C 1
ATOM 683 O O . SER A 1 83 ? 5.491 -9.105 -11.363 1.00 97.75 83 SER A O 1
ATOM 685 N N . ALA A 1 84 ? 5.953 -10.555 -13.014 1.00 98.12 84 ALA A N 1
ATOM 686 C CA . ALA A 1 84 ? 5.246 -11.680 -12.404 1.00 98.12 84 ALA A CA 1
ATOM 687 C C . ALA A 1 84 ? 5.852 -12.111 -11.057 1.00 98.12 84 ALA A C 1
ATOM 689 O O . ALA A 1 84 ? 5.116 -12.476 -10.140 1.00 98.12 84 ALA A O 1
ATOM 690 N N . VAL A 1 85 ? 7.181 -12.061 -10.909 1.00 98.00 85 VAL A N 1
ATOM 691 C CA . VAL A 1 85 ? 7.851 -12.359 -9.631 1.00 98.00 85 VAL A CA 1
ATOM 692 C C . VAL A 1 85 ? 7.525 -11.296 -8.580 1.00 98.00 85 VAL A C 1
ATOM 694 O O . VAL A 1 85 ? 7.257 -11.645 -7.430 1.00 98.00 85 VAL A O 1
ATOM 697 N N . LEU A 1 86 ? 7.497 -10.016 -8.963 1.00 97.88 86 LEU A N 1
ATOM 698 C CA . LEU A 1 86 ? 7.103 -8.924 -8.069 1.00 97.88 86 LEU A CA 1
ATOM 699 C C . LEU A 1 86 ? 5.641 -9.061 -7.617 1.00 97.88 86 LEU A C 1
ATOM 701 O O . LEU A 1 86 ? 5.347 -8.884 -6.434 1.00 97.88 86 LEU A O 1
ATOM 705 N N . ASP A 1 87 ? 4.739 -9.432 -8.527 1.00 98.25 87 ASP A N 1
ATOM 706 C CA . ASP A 1 87 ? 3.329 -9.683 -8.209 1.00 98.25 87 ASP A CA 1
ATOM 707 C C . ASP A 1 87 ? 3.154 -10.890 -7.282 1.00 98.25 87 ASP A C 1
ATOM 709 O O . ASP A 1 87 ? 2.378 -10.832 -6.323 1.00 98.25 87 ASP A O 1
ATOM 713 N N . ALA A 1 88 ? 3.891 -11.977 -7.527 1.00 97.88 88 ALA A N 1
ATOM 714 C CA . ALA A 1 88 ? 3.876 -13.158 -6.669 1.00 97.88 88 ALA A CA 1
ATOM 715 C C . ALA A 1 88 ? 4.365 -12.819 -5.254 1.00 97.88 88 ALA A C 1
ATOM 717 O O . ALA A 1 88 ? 3.691 -13.156 -4.280 1.00 97.88 88 ALA A O 1
ATOM 718 N N . PHE A 1 89 ? 5.476 -12.081 -5.142 1.00 97.50 89 PHE A N 1
ATOM 719 C CA . PHE A 1 89 ? 5.988 -11.605 -3.859 1.00 97.50 89 PHE A CA 1
ATOM 720 C C . PHE A 1 89 ? 4.954 -10.747 -3.123 1.00 97.50 89 PHE A C 1
ATOM 722 O O . PHE A 1 89 ? 4.673 -10.988 -1.952 1.00 97.50 89 PHE A O 1
ATOM 729 N N . ALA A 1 90 ? 4.357 -9.763 -3.801 1.00 97.25 90 ALA A N 1
ATOM 730 C CA . ALA A 1 90 ? 3.369 -8.878 -3.191 1.00 97.25 90 ALA A CA 1
ATOM 731 C C . ALA A 1 90 ? 2.096 -9.631 -2.767 1.00 97.25 90 ALA A C 1
ATOM 733 O O . ALA A 1 90 ? 1.508 -9.315 -1.735 1.00 97.25 90 ALA A O 1
ATOM 734 N N . THR A 1 91 ? 1.694 -10.654 -3.526 1.00 96.69 91 THR A N 1
ATOM 735 C CA . THR A 1 91 ? 0.560 -11.526 -3.186 1.00 96.69 91 THR A CA 1
ATOM 736 C C . THR A 1 91 ? 0.846 -12.364 -1.943 1.00 96.69 91 THR A C 1
ATOM 738 O O . THR A 1 91 ? -0.023 -12.509 -1.086 1.00 96.69 91 THR A O 1
ATOM 741 N N . GLU A 1 92 ? 2.056 -12.915 -1.826 1.00 96.00 92 GLU A N 1
ATOM 742 C CA . GLU A 1 92 ? 2.459 -13.733 -0.679 1.00 96.00 92 GLU A CA 1
ATOM 743 C C . GLU A 1 92 ? 2.667 -12.885 0.582 1.00 96.00 92 GLU A C 1
ATOM 745 O O . GLU A 1 92 ? 2.163 -13.226 1.651 1.00 96.00 92 GLU A O 1
ATOM 750 N N . ALA A 1 93 ? 3.341 -11.741 0.458 1.00 94.44 93 ALA A N 1
ATOM 751 C CA . ALA A 1 93 ? 3.551 -10.812 1.566 1.00 94.44 93 ALA A CA 1
ATOM 752 C C . ALA A 1 93 ? 2.241 -10.157 2.040 1.00 94.44 93 ALA A C 1
ATOM 754 O O . ALA A 1 93 ? 2.100 -9.837 3.219 1.00 94.44 93 ALA A O 1
ATOM 755 N N . GLY A 1 94 ? 1.290 -9.958 1.122 1.00 93.75 94 GLY A N 1
ATOM 756 C CA . GLY A 1 94 ? 0.011 -9.282 1.349 1.00 93.75 94 GLY A CA 1
ATOM 757 C C . GLY A 1 94 ? -1.143 -10.201 1.710 1.00 93.75 94 GLY A C 1
ATOM 758 O O . GLY A 1 94 ? -2.299 -9.797 1.570 1.00 93.75 94 GLY A O 1
ATOM 759 N N . GLN A 1 95 ? -0.863 -11.434 2.137 1.00 94.56 95 GLN A N 1
ATOM 760 C CA . GLN A 1 95 ? -1.914 -12.373 2.503 1.00 94.56 95 GLN A CA 1
ATOM 761 C C . GLN A 1 95 ? -2.776 -11.844 3.652 1.00 94.56 95 GLN A C 1
ATOM 763 O O . GLN A 1 95 ? -2.297 -11.295 4.644 1.00 94.56 95 GLN A O 1
ATOM 768 N N . ILE A 1 96 ? -4.082 -12.045 3.502 1.00 94.12 96 ILE A N 1
ATOM 769 C CA . ILE A 1 96 ? -5.068 -11.709 4.521 1.00 94.12 96 ILE A CA 1
ATOM 770 C C . ILE A 1 96 ? -4.957 -12.733 5.651 1.00 94.12 96 ILE A C 1
ATOM 772 O O . ILE A 1 96 ? -5.073 -13.937 5.416 1.00 94.12 96 ILE A O 1
ATOM 776 N N . ASP A 1 97 ? -4.802 -12.253 6.883 1.00 94.00 97 ASP A N 1
ATOM 777 C CA . ASP A 1 97 ? -4.848 -13.102 8.069 1.00 94.00 97 ASP A CA 1
ATOM 778 C C . ASP A 1 97 ? -6.238 -13.737 8.211 1.00 94.00 97 ASP A C 1
ATOM 780 O O . ASP A 1 97 ? -7.260 -13.044 8.186 1.00 94.00 97 ASP A O 1
ATOM 784 N N . TYR A 1 98 ? -6.290 -15.059 8.375 1.00 92.19 98 TYR A N 1
ATOM 785 C CA . TYR A 1 98 ? -7.555 -15.798 8.416 1.00 92.19 98 TYR A CA 1
ATOM 786 C C . TYR A 1 98 ? -8.416 -15.416 9.630 1.00 92.19 98 TYR A C 1
ATOM 788 O O . TYR A 1 98 ? -9.641 -15.318 9.522 1.00 92.19 98 TYR A O 1
ATOM 796 N N . GLU A 1 99 ? -7.783 -15.176 10.779 1.00 92.62 99 GLU A N 1
ATOM 797 C CA . GLU A 1 99 ? -8.483 -14.863 12.026 1.00 92.62 99 GLU A CA 1
ATOM 798 C C . GLU A 1 99 ? -8.999 -13.423 12.029 1.00 92.62 99 GLU A C 1
ATOM 800 O O . GLU A 1 99 ? -10.162 -13.169 12.350 1.00 92.62 99 GLU A O 1
ATOM 805 N N . ARG A 1 100 ? -8.150 -12.472 11.631 1.00 88.94 100 ARG A N 1
ATOM 806 C CA . ARG A 1 100 ? -8.465 -11.037 11.664 1.00 88.94 100 ARG A CA 1
ATOM 807 C C . ARG A 1 100 ? -9.167 -10.537 10.408 1.00 88.94 100 ARG A C 1
ATOM 809 O O . ARG A 1 100 ? -9.723 -9.441 10.437 1.00 88.94 100 ARG A O 1
ATOM 816 N N . ARG A 1 101 ? -9.161 -11.321 9.322 1.00 91.94 101 ARG A N 1
ATOM 817 C CA . ARG A 1 101 ? -9.697 -10.968 7.993 1.00 91.94 101 ARG A CA 1
ATOM 818 C C . ARG A 1 101 ? -9.123 -9.659 7.444 1.00 91.94 101 ARG A C 1
ATOM 820 O O . ARG A 1 101 ? -9.839 -8.890 6.805 1.00 91.94 101 ARG A O 1
ATOM 827 N N . ARG A 1 102 ? -7.847 -9.393 7.733 1.00 92.81 102 ARG A N 1
ATOM 828 C CA . ARG A 1 102 ? -7.132 -8.159 7.372 1.00 92.81 102 ARG A CA 1
ATOM 829 C C . ARG A 1 102 ? -5.696 -8.436 6.977 1.00 92.81 102 ARG A C 1
ATOM 831 O O . ARG A 1 102 ? -5.127 -9.425 7.429 1.00 92.81 102 ARG A O 1
ATOM 838 N N . VAL A 1 103 ? -5.113 -7.543 6.181 1.00 93.50 103 VAL A N 1
ATOM 839 C CA . VAL A 1 103 ? -3.694 -7.624 5.800 1.00 93.50 103 VAL A CA 1
ATOM 840 C C . VAL A 1 103 ? -2.817 -6.933 6.841 1.00 93.50 103 VAL A C 1
ATOM 842 O O . VAL A 1 103 ? -1.754 -7.430 7.196 1.00 93.50 103 VAL A O 1
ATOM 845 N N . VAL A 1 104 ? -3.272 -5.792 7.371 1.00 93.00 104 VAL A N 1
ATOM 846 C CA . VAL A 1 104 ? -2.522 -5.001 8.358 1.00 93.00 104 VAL A CA 1
ATOM 847 C C . VAL A 1 104 ? -3.399 -4.695 9.566 1.00 93.00 104 VAL A C 1
ATOM 849 O O . VAL A 1 104 ? -4.541 -4.251 9.436 1.00 93.00 104 VAL A O 1
ATOM 852 N N . TRP A 1 105 ? -2.857 -4.898 10.766 1.00 94.12 105 TRP A N 1
ATOM 853 C CA . TRP A 1 105 ? -3.532 -4.582 12.022 1.00 94.12 105 TRP A CA 1
ATOM 854 C C . TRP A 1 105 ? -2.558 -4.015 13.056 1.00 94.12 105 TRP A C 1
ATOM 856 O O . TRP A 1 105 ? -1.342 -4.154 12.941 1.00 94.12 105 TRP A O 1
ATOM 866 N N . SER A 1 106 ? -3.111 -3.358 14.077 1.00 93.88 106 SER A N 1
ATOM 867 C CA . SER A 1 106 ? -2.352 -2.847 15.216 1.00 93.88 106 SER A CA 1
ATOM 868 C C . SER A 1 106 ? -2.641 -3.687 16.453 1.00 93.88 106 SER A C 1
ATOM 870 O O . SER A 1 106 ? -3.797 -3.951 16.790 1.00 93.88 106 SER A O 1
ATOM 872 N N . GLU A 1 107 ? -1.588 -4.017 17.190 1.00 94.00 107 GLU A N 1
ATOM 873 C CA . GLU A 1 107 ? -1.676 -4.608 18.524 1.00 94.00 107 GLU A CA 1
ATOM 874 C C . GLU A 1 107 ? -1.098 -3.616 19.529 1.00 94.00 107 GLU A C 1
ATOM 876 O O . GLU A 1 107 ? -0.012 -3.072 19.328 1.00 94.00 107 GLU A O 1
ATOM 881 N N . ALA A 1 108 ? -1.848 -3.323 20.586 1.00 94.75 108 ALA A N 1
ATOM 882 C CA . ALA A 1 108 ? -1.395 -2.452 21.660 1.00 94.75 108 ALA A CA 1
ATOM 883 C C . ALA A 1 108 ? -1.980 -2.936 22.986 1.00 94.75 108 ALA A C 1
ATOM 885 O O . ALA A 1 108 ? -3.104 -3.425 23.035 1.00 94.75 108 ALA A O 1
ATOM 886 N N . SER A 1 109 ? -1.223 -2.775 24.072 1.00 96.62 109 SER A N 1
ATOM 887 C CA . SER A 1 109 ? -1.689 -3.106 25.425 1.00 96.62 109 SER A CA 1
ATOM 888 C C . SER A 1 109 ? -2.806 -2.177 25.907 1.00 96.62 109 SER A C 1
ATOM 890 O O . SER A 1 109 ? -3.625 -2.568 26.734 1.00 96.62 109 SER A O 1
ATOM 892 N N . ASN A 1 110 ? -2.841 -0.946 25.393 1.00 97.25 110 ASN A N 1
ATOM 893 C CA . ASN A 1 110 ? -3.889 0.026 25.666 1.00 97.25 110 ASN A CA 1
ATOM 894 C C . ASN A 1 110 ? -4.974 -0.048 24.577 1.00 97.25 110 ASN A C 1
ATOM 896 O O . ASN A 1 110 ? -4.700 0.216 23.403 1.00 97.25 110 ASN A O 1
ATOM 900 N N . ALA A 1 111 ? -6.205 -0.359 24.992 1.00 95.88 111 ALA A N 1
ATOM 901 C CA . ALA A 1 111 ? -7.356 -0.521 24.106 1.00 95.88 111 ALA A CA 1
ATOM 902 C C . ALA A 1 111 ? -7.728 0.761 23.335 1.00 95.88 111 ALA A C 1
ATOM 904 O O . ALA A 1 111 ? -8.122 0.683 22.168 1.00 95.88 111 ALA A O 1
ATOM 905 N N . ASP A 1 112 ? -7.556 1.940 23.937 1.00 94.56 112 ASP A N 1
ATOM 906 C CA . ASP A 1 112 ? -7.848 3.217 23.276 1.00 94.56 112 ASP A CA 1
ATOM 907 C C . ASP A 1 112 ? -6.854 3.469 22.140 1.00 94.56 112 ASP A C 1
ATOM 909 O O . ASP A 1 112 ? -7.245 3.811 21.023 1.00 94.56 112 ASP A O 1
ATOM 913 N N . ILE A 1 113 ? -5.565 3.217 22.394 1.00 93.44 113 ILE A N 1
ATOM 914 C CA . ILE A 1 113 ? -4.508 3.328 21.378 1.00 93.44 113 ILE A CA 1
ATOM 915 C C . ILE A 1 113 ? -4.747 2.323 20.251 1.00 93.44 113 ILE A C 1
ATOM 917 O O . ILE A 1 113 ? -4.669 2.689 19.078 1.00 93.44 113 ILE A O 1
ATOM 921 N N . GLN A 1 114 ? -5.087 1.075 20.586 1.00 95.31 114 GLN A N 1
ATOM 922 C CA . GLN A 1 114 ? -5.400 0.060 19.582 1.00 95.31 114 GLN A CA 1
ATOM 923 C C . GLN A 1 114 ? -6.571 0.495 18.693 1.00 95.31 114 GLN A C 1
ATOM 925 O O . GLN A 1 114 ? -6.505 0.366 17.468 1.00 95.31 114 GLN A O 1
ATOM 930 N N . THR A 1 115 ? -7.617 1.060 19.296 1.00 93.56 115 THR A N 1
ATOM 931 C CA . THR A 1 115 ? -8.795 1.560 18.580 1.00 93.56 115 THR A CA 1
ATOM 932 C C . THR A 1 115 ? -8.434 2.717 17.650 1.00 93.56 115 THR A C 1
ATOM 934 O O . THR A 1 115 ? -8.853 2.726 16.492 1.00 93.56 115 THR A O 1
ATOM 937 N N . ILE A 1 116 ? -7.636 3.680 18.121 1.00 91.50 116 ILE A N 1
ATOM 938 C CA . ILE A 1 116 ? -7.187 4.825 17.317 1.00 91.50 116 ILE A CA 1
ATOM 939 C C . ILE A 1 116 ? -6.346 4.353 16.127 1.00 91.50 116 ILE A C 1
ATOM 941 O O . ILE A 1 116 ? -6.646 4.721 14.993 1.00 91.50 116 ILE A O 1
ATOM 945 N N . ASN A 1 117 ? -5.345 3.500 16.359 1.00 92.69 117 ASN A N 1
ATOM 946 C CA . ASN A 1 117 ? -4.482 2.989 15.294 1.00 92.69 117 ASN A CA 1
ATOM 947 C C . ASN A 1 117 ? -5.273 2.191 14.257 1.00 92.69 117 ASN A C 1
ATOM 949 O O . ASN A 1 117 ? -5.088 2.388 13.059 1.00 92.69 117 ASN A O 1
ATOM 953 N N . THR A 1 118 ? -6.193 1.336 14.708 1.00 93.00 118 THR A N 1
ATOM 954 C CA . THR A 1 118 ? -7.055 0.560 13.808 1.00 93.00 118 THR A CA 1
ATOM 955 C C . THR A 1 118 ? -7.899 1.489 12.934 1.00 93.00 118 THR A C 1
ATOM 957 O O . THR A 1 118 ? -7.900 1.338 11.717 1.00 93.00 118 THR A O 1
ATOM 960 N N . ARG A 1 119 ? -8.513 2.533 13.511 1.00 91.50 119 ARG A N 1
ATOM 961 C CA . ARG A 1 119 ? -9.255 3.544 12.734 1.00 91.50 119 ARG A CA 1
ATOM 962 C C . ARG A 1 119 ? -8.371 4.300 11.739 1.00 91.50 119 ARG A C 1
ATOM 964 O O . ARG A 1 119 ? -8.846 4.656 10.664 1.00 91.50 119 ARG A O 1
ATOM 971 N N . CYS A 1 120 ? -7.109 4.567 12.073 1.00 91.38 120 CYS A N 1
ATOM 972 C CA . CYS A 1 120 ? -6.166 5.187 11.139 1.00 91.38 120 CYS A CA 1
ATOM 973 C C . CYS A 1 120 ? -5.871 4.272 9.942 1.00 91.38 120 CYS A C 1
ATOM 975 O O . CYS A 1 120 ? -5.928 4.736 8.805 1.00 91.38 120 CYS A O 1
ATOM 977 N N . LEU A 1 121 ? -5.610 2.983 10.185 1.00 92.38 121 LEU A N 1
ATOM 978 C CA . LEU A 1 121 ? -5.394 1.992 9.122 1.00 92.38 121 LEU A CA 1
ATOM 979 C C . LEU A 1 121 ? -6.626 1.864 8.210 1.00 92.38 121 LEU A C 1
ATOM 981 O O . LEU A 1 121 ? -6.480 1.774 6.991 1.00 92.38 121 LEU A O 1
ATOM 985 N N . ASP A 1 122 ? -7.825 1.931 8.793 1.00 91.94 122 ASP A N 1
ATOM 986 C CA . ASP A 1 122 ? -9.097 1.864 8.064 1.00 91.94 122 ASP A CA 1
ATOM 987 C C . ASP A 1 122 ? -9.289 3.057 7.141 1.00 91.94 122 ASP A C 1
ATOM 989 O O . ASP A 1 122 ? -9.616 2.891 5.967 1.00 91.94 122 ASP A O 1
ATOM 993 N N . ARG A 1 123 ? -9.053 4.268 7.657 1.00 91.56 123 ARG A N 1
ATOM 994 C CA . ARG A 1 123 ? -9.166 5.499 6.866 1.00 91.56 123 ARG A CA 1
ATOM 995 C C . ARG A 1 123 ? -8.174 5.521 5.721 1.00 91.56 123 ARG A C 1
ATOM 997 O O . ARG A 1 123 ? -8.539 5.915 4.625 1.00 91.56 123 ARG A O 1
ATOM 1004 N N . LEU A 1 124 ? -6.957 5.037 5.958 1.00 90.94 124 LEU A N 1
ATOM 1005 C CA . LEU A 1 124 ? -5.938 4.875 4.924 1.00 90.94 124 LEU A CA 1
ATOM 1006 C C . LEU A 1 124 ? -6.243 3.746 3.937 1.00 90.94 124 LEU A C 1
ATOM 1008 O O . LEU A 1 124 ? -5.493 3.575 2.975 1.00 90.94 124 LEU A O 1
ATOM 1012 N N . THR A 1 125 ? -7.323 2.981 4.131 1.00 92.12 125 THR A N 1
ATOM 1013 C CA . THR A 1 125 ? -7.699 1.838 3.286 1.00 92.12 125 THR A CA 1
ATOM 1014 C C . THR A 1 125 ? -6.549 0.837 3.136 1.00 92.12 125 THR A C 1
ATOM 1016 O O . THR A 1 125 ? -6.270 0.347 2.042 1.00 92.12 125 THR A O 1
ATOM 1019 N N . MET A 1 126 ? -5.835 0.555 4.233 1.00 92.12 126 MET A N 1
ATOM 1020 C CA . MET A 1 126 ? -4.567 -0.185 4.174 1.00 92.12 126 MET A CA 1
ATOM 1021 C C . MET A 1 126 ? -4.685 -1.576 3.553 1.00 92.12 126 MET A C 1
ATOM 1023 O O . MET A 1 126 ? -3.755 -1.989 2.869 1.00 92.12 126 MET A O 1
ATOM 1027 N N . ASP A 1 127 ? -5.822 -2.258 3.693 1.00 92.25 127 ASP A N 1
ATOM 1028 C CA . ASP A 1 127 ? -6.048 -3.552 3.036 1.00 92.25 127 ASP A CA 1
ATOM 1029 C C . ASP A 1 127 ? -6.002 -3.446 1.497 1.00 92.25 127 ASP A C 1
ATOM 1031 O O . ASP A 1 127 ? -5.507 -4.348 0.829 1.00 92.25 127 ASP A O 1
ATOM 1035 N N . GLN A 1 128 ? -6.450 -2.324 0.920 1.00 91.75 128 GLN A N 1
ATOM 1036 C CA . GLN A 1 128 ? -6.376 -2.069 -0.528 1.00 91.75 128 GLN A CA 1
ATOM 1037 C C . GLN A 1 128 ? -4.987 -1.584 -0.955 1.00 91.75 128 GLN A C 1
ATOM 1039 O O . GLN A 1 128 ? -4.552 -1.830 -2.079 1.00 91.75 128 GLN A O 1
ATOM 1044 N N . ARG A 1 129 ? -4.280 -0.886 -0.058 1.00 93.25 129 ARG A N 1
ATOM 1045 C CA . ARG A 1 129 ? -2.941 -0.344 -0.325 1.00 93.25 129 ARG A CA 1
ATOM 1046 C C . ARG A 1 129 ? -1.812 -1.340 -0.063 1.00 93.25 129 ARG A C 1
ATOM 1048 O O . ARG A 1 129 ? -0.708 -1.113 -0.542 1.00 93.25 129 ARG A O 1
ATOM 1055 N N . ALA A 1 130 ? -2.059 -2.433 0.655 1.00 94.44 130 ALA A N 1
ATOM 1056 C CA . ALA A 1 130 ? -1.019 -3.386 1.029 1.00 94.44 130 ALA A CA 1
ATOM 1057 C C . ALA A 1 130 ? -0.287 -3.959 -0.192 1.00 94.44 130 ALA A C 1
ATOM 1059 O O . ALA A 1 130 ? 0.937 -3.878 -0.249 1.00 94.44 130 ALA A O 1
ATOM 1060 N N . PHE A 1 131 ? -1.025 -4.437 -1.199 1.00 95.94 131 PHE A N 1
ATOM 1061 C CA . PHE A 1 131 ? -0.435 -4.988 -2.422 1.00 95.94 131 PHE A CA 1
ATOM 1062 C C . PHE A 1 131 ? 0.491 -3.992 -3.148 1.00 95.94 131 PHE A C 1
ATOM 1064 O O . PHE A 1 131 ? 1.673 -4.307 -3.307 1.00 95.94 131 PHE A O 1
ATOM 1071 N N . PRO A 1 132 ? 0.041 -2.781 -3.551 1.00 95.00 132 PRO A N 1
ATOM 1072 C CA . PRO A 1 132 ? 0.922 -1.845 -4.248 1.00 95.00 132 PRO A CA 1
ATOM 1073 C C . PRO A 1 132 ? 2.102 -1.380 -3.384 1.00 95.00 132 PRO A C 1
ATOM 1075 O O . PRO A 1 132 ? 3.185 -1.171 -3.923 1.00 95.00 132 PRO A O 1
ATOM 1078 N N . ILE A 1 133 ? 1.936 -1.270 -2.060 1.00 95.69 133 ILE A N 1
ATOM 1079 C CA . ILE A 1 133 ? 3.035 -0.923 -1.144 1.00 95.69 133 ILE A CA 1
ATOM 1080 C C . ILE A 1 133 ? 4.084 -2.035 -1.105 1.00 95.69 133 ILE A C 1
ATOM 1082 O O . ILE A 1 133 ? 5.269 -1.763 -1.261 1.00 95.69 133 ILE A O 1
ATOM 1086 N N . MET A 1 134 ? 3.672 -3.288 -0.913 1.00 96.44 134 MET A N 1
ATOM 1087 C CA . MET A 1 134 ? 4.591 -4.428 -0.838 1.00 96.44 134 MET A CA 1
ATOM 1088 C C . MET A 1 134 ? 5.314 -4.654 -2.162 1.00 96.44 134 MET A C 1
ATOM 1090 O O . MET A 1 134 ? 6.512 -4.928 -2.168 1.00 96.44 134 MET A O 1
ATOM 1094 N N . ARG A 1 135 ? 4.609 -4.468 -3.281 1.00 96.62 135 ARG A N 1
ATOM 1095 C CA . ARG A 1 135 ? 5.204 -4.537 -4.613 1.00 96.62 135 ARG A CA 1
ATOM 1096 C C . ARG A 1 135 ? 6.234 -3.428 -4.840 1.00 96.62 135 ARG A C 1
ATOM 1098 O O . ARG A 1 135 ? 7.310 -3.699 -5.366 1.00 96.62 135 ARG A O 1
ATOM 1105 N N . ALA A 1 136 ? 5.929 -2.197 -4.424 1.00 95.44 136 ALA A N 1
ATOM 1106 C CA . ALA A 1 136 ? 6.872 -1.083 -4.493 1.00 95.44 136 ALA A CA 1
ATOM 1107 C C . ALA A 1 136 ? 8.099 -1.332 -3.605 1.00 95.44 136 ALA A C 1
ATOM 1109 O O . ALA A 1 136 ? 9.219 -1.196 -4.076 1.00 95.44 136 ALA A O 1
ATOM 1110 N N . LEU A 1 137 ? 7.908 -1.812 -2.371 1.00 94.81 137 LEU A N 1
ATOM 1111 C CA . LEU A 1 137 ? 9.009 -2.177 -1.473 1.00 94.81 137 LEU A CA 1
ATOM 1112 C C . LEU A 1 137 ? 9.911 -3.270 -2.058 1.00 94.81 137 LEU A C 1
ATOM 1114 O O . LEU A 1 137 ? 11.123 -3.211 -1.883 1.00 94.81 137 LEU A O 1
ATOM 1118 N N . ALA A 1 138 ? 9.344 -4.259 -2.751 1.00 95.75 138 ALA A N 1
ATOM 1119 C CA . ALA A 1 138 ? 10.120 -5.316 -3.397 1.00 95.75 138 ALA A CA 1
ATOM 1120 C C . ALA A 1 138 ? 10.965 -4.800 -4.569 1.00 95.75 138 ALA A C 1
ATOM 1122 O O .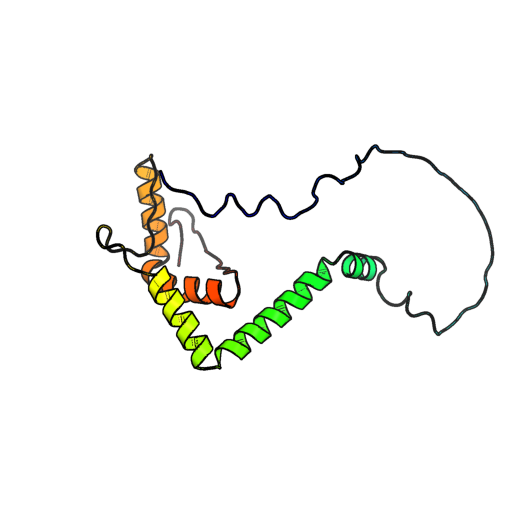 ALA A 1 138 ? 12.078 -5.275 -4.782 1.00 95.75 138 ALA A O 1
ATOM 1123 N N . LYS A 1 139 ? 10.425 -3.840 -5.325 1.00 95.56 139 LYS A N 1
ATOM 1124 C CA . LYS A 1 139 ? 11.058 -3.278 -6.519 1.00 95.56 139 LYS A CA 1
ATOM 1125 C C . LYS A 1 139 ? 12.083 -2.192 -6.175 1.00 95.56 139 LYS A C 1
ATOM 1127 O O . LYS A 1 139 ? 13.221 -2.264 -6.617 1.00 95.56 139 LYS A O 1
ATOM 1132 N N . ASP A 1 140 ? 11.677 -1.208 -5.380 1.00 93.69 140 ASP A N 1
ATOM 1133 C CA . ASP A 1 140 ? 12.455 -0.000 -5.085 1.00 93.69 140 ASP A CA 1
ATOM 1134 C C . ASP A 1 140 ? 13.263 -0.132 -3.781 1.00 93.69 140 ASP A C 1
ATOM 1136 O O . ASP A 1 140 ? 14.234 0.589 -3.558 1.00 93.69 140 ASP A O 1
ATOM 1140 N N . GLY A 1 141 ? 12.912 -1.082 -2.909 1.00 91.25 141 GLY A N 1
ATOM 1141 C CA . GLY A 1 141 ? 13.536 -1.252 -1.593 1.00 91.25 141 GLY A CA 1
ATOM 1142 C C . GLY A 1 141 ? 13.016 -0.279 -0.530 1.00 91.25 141 GLY A C 1
ATOM 1143 O O . GLY A 1 141 ? 13.311 -0.444 0.655 1.00 91.25 141 GLY A O 1
ATOM 1144 N N . ASP A 1 142 ? 12.220 0.713 -0.924 1.00 90.88 142 ASP A N 1
ATOM 1145 C CA . ASP A 1 142 ? 11.532 1.645 -0.044 1.00 90.88 142 ASP A CA 1
ATOM 1146 C C . ASP A 1 142 ? 10.175 2.087 -0.614 1.00 90.88 142 ASP A C 1
ATOM 1148 O O . ASP A 1 142 ? 9.806 1.801 -1.749 1.00 90.88 142 ASP A O 1
ATOM 1152 N N . PHE A 1 143 ? 9.372 2.724 0.237 1.00 88.94 143 PHE A N 1
ATOM 1153 C CA . PHE A 1 143 ? 8.083 3.290 -0.138 1.00 88.94 143 PHE A CA 1
ATOM 1154 C C . PHE A 1 143 ? 7.824 4.526 0.717 1.00 88.94 143 PHE A C 1
ATOM 1156 O O . PHE A 1 143 ? 7.905 4.471 1.947 1.00 88.94 143 PHE A O 1
ATOM 1163 N N . MET A 1 144 ? 7.497 5.643 0.072 1.00 86.31 144 MET A N 1
ATOM 1164 C CA . MET A 1 144 ? 7.182 6.896 0.750 1.00 86.31 144 MET A CA 1
ATOM 1165 C C . MET A 1 144 ? 5.757 7.319 0.416 1.00 86.31 144 MET A C 1
ATOM 1167 O O . MET A 1 144 ? 5.372 7.397 -0.746 1.00 86.31 144 MET A O 1
ATOM 1171 N N . SER A 1 145 ? 4.978 7.629 1.449 1.00 86.00 145 SER A N 1
ATOM 1172 C CA . SER A 1 145 ? 3.641 8.199 1.305 1.00 86.00 145 SER A CA 1
ATOM 1173 C C . SER A 1 145 ? 3.517 9.408 2.210 1.00 86.00 145 SER A C 1
ATOM 1175 O O . SER A 1 145 ? 3.878 9.357 3.386 1.00 86.00 145 SER A O 1
ATOM 1177 N N . HIS A 1 146 ? 2.958 10.484 1.669 1.00 88.06 146 HIS A N 1
ATOM 1178 C CA . HIS A 1 146 ? 2.556 11.626 2.470 1.00 88.06 146 HIS A CA 1
ATOM 1179 C C . HIS A 1 146 ? 1.153 11.373 3.024 1.00 88.06 146 HIS A C 1
ATOM 1181 O O . HIS A 1 146 ? 0.253 10.980 2.283 1.00 88.06 146 HIS A O 1
ATOM 1187 N N . ILE A 1 147 ? 0.976 11.555 4.330 1.00 88.38 147 ILE A N 1
ATOM 1188 C CA . ILE A 1 147 ? -0.305 11.360 5.012 1.00 88.38 147 ILE A CA 1
ATOM 1189 C C . ILE A 1 147 ? -0.714 12.701 5.603 1.00 88.38 147 ILE A C 1
ATOM 1191 O O . ILE A 1 147 ? 0.041 13.305 6.366 1.00 88.38 147 ILE A O 1
ATOM 1195 N N . HIS A 1 148 ? -1.911 13.165 5.258 1.00 87.31 148 HIS A N 1
ATOM 1196 C CA . HIS A 1 148 ? -2.448 14.404 5.797 1.00 87.31 148 HIS A CA 1
ATOM 1197 C C . HIS A 1 148 ? -3.269 14.119 7.051 1.00 87.31 148 HIS A C 1
ATOM 1199 O O . HIS A 1 148 ? -4.048 13.170 7.109 1.00 87.31 148 HIS A O 1
ATOM 1205 N N . GLY A 1 149 ? -3.083 14.952 8.070 1.00 88.69 149 GLY A N 1
ATOM 1206 C CA . GLY A 1 149 ? -3.903 14.938 9.272 1.00 88.69 149 GLY A CA 1
ATOM 1207 C C . GLY A 1 149 ? -4.725 16.216 9.380 1.00 88.69 149 GLY A C 1
ATOM 1208 O O . GLY A 1 149 ? -4.244 17.288 9.013 1.00 88.69 149 GLY A O 1
ATOM 1209 N N . ALA A 1 150 ? -5.929 16.113 9.930 1.00 85.00 150 ALA A N 1
ATOM 1210 C CA . ALA A 1 150 ? -6.720 17.259 10.358 1.00 85.00 150 ALA A CA 1
ATOM 1211 C C . ALA A 1 150 ? -7.056 17.174 11.845 1.00 85.00 150 ALA A C 1
ATOM 1213 O O . ALA A 1 150 ? -7.239 16.100 12.430 1.00 85.00 150 ALA A O 1
ATOM 1214 N N . GLN A 1 151 ? -7.132 18.348 12.466 1.00 82.44 151 GLN A N 1
ATOM 1215 C CA . GLN A 1 151 ? -7.451 18.478 13.877 1.00 82.44 151 GLN A CA 1
ATOM 1216 C C . GLN A 1 151 ? -8.863 17.943 14.143 1.00 82.44 151 GLN A C 1
ATOM 1218 O O . GLN A 1 151 ? -9.794 18.254 13.410 1.00 82.44 151 GLN A O 1
ATOM 1223 N N . ASN A 1 152 ? -9.011 17.126 15.187 1.00 79.94 152 ASN A N 1
ATOM 1224 C CA . ASN A 1 152 ? -10.251 16.430 15.571 1.00 79.94 152 ASN A CA 1
ATOM 1225 C C . ASN A 1 152 ? -10.790 15.389 14.568 1.00 79.94 152 ASN A C 1
ATOM 1227 O O . ASN A 1 152 ? -11.689 14.631 14.925 1.00 79.94 152 ASN A O 1
ATOM 1231 N N . GLU A 1 153 ? -10.225 15.284 13.365 1.00 74.94 153 GLU A N 1
ATOM 1232 C CA . GLU A 1 153 ? -10.618 14.284 12.364 1.00 74.94 153 GLU A CA 1
ATOM 1233 C C . GLU A 1 153 ? -9.617 13.124 12.291 1.00 74.94 153 GLU A C 1
ATOM 1235 O O . GLU A 1 153 ? -10.019 11.979 12.088 1.00 74.94 153 GLU A O 1
ATOM 1240 N N . GLY A 1 154 ? -8.333 13.370 12.572 1.00 79.56 154 GLY A N 1
ATOM 1241 C CA . GLY A 1 154 ? -7.262 12.375 12.501 1.00 79.56 154 GLY A CA 1
ATOM 1242 C C . GLY A 1 154 ? -6.650 12.311 11.104 1.00 79.56 154 GLY A C 1
ATOM 1243 O O . GLY A 1 154 ? -6.428 13.348 10.490 1.00 79.56 154 GLY A O 1
ATOM 1244 N N . VAL A 1 155 ? -6.343 11.107 10.614 1.00 83.94 155 VAL A N 1
ATOM 1245 C CA . VAL A 1 155 ? -5.794 10.899 9.264 1.00 83.94 155 VAL A CA 1
ATOM 1246 C C . VAL A 1 155 ? -6.880 11.073 8.201 1.00 83.94 155 VAL A C 1
ATOM 1248 O O . VAL A 1 155 ? -7.932 10.441 8.300 1.00 83.94 155 VAL A O 1
ATOM 1251 N N . ILE A 1 156 ? -6.595 11.883 7.182 1.00 76.62 156 ILE A N 1
ATOM 1252 C CA . ILE A 1 156 ? -7.397 12.038 5.967 1.00 76.62 156 ILE A CA 1
ATOM 1253 C C . ILE A 1 156 ? -6.645 11.334 4.832 1.00 76.62 156 ILE A C 1
ATOM 1255 O O . ILE A 1 156 ? -5.448 11.571 4.643 1.00 76.62 156 ILE A O 1
ATOM 1259 N N . ALA A 1 157 ? -7.339 10.435 4.135 1.00 62.56 157 ALA A N 1
ATOM 1260 C CA . ALA A 1 157 ? -6.801 9.667 3.014 1.00 62.56 157 ALA A CA 1
ATOM 1261 C C . ALA A 1 157 ? -7.041 10.344 1.665 1.00 62.56 157 ALA A C 1
ATOM 1263 O O . ALA A 1 157 ? -8.060 11.061 1.541 1.00 62.56 157 ALA A O 1
#

Sequence (157 aa):
MVLHPWAAFKAVQGLHRLPDRRVSRSLRNRRRETPLGHDPADPIRGGDRATQFYKAIGIYAFEDTRIELYAQYHEMDFDAMISAVLDAFATEAGQIDYERRRVVWSEASNADIQTINTRCLDRLTMDQRAFPIMRALAKDGDFMSHIHGAQNEGVIA

Foldseek 3Di:
DDDDPPPPPPPPDDPPDDDDPDDDDDDDDDDDDDDDDPDVPDPCPPDDVVVVVVVVVCPVVVVVVLVVLLVVLVVVCVPPVSVVVLQVQLPVLQDQDPVVRASDADDDPDPVVRVLVRVQCVQVVVNVVSSVQSSCCVRSVDDDDDWDQDPPPGTHD

Radius of gyration: 26.43 Å; chains: 1; bounding box: 65×58×44 Å